Protein AF-W1XG39-F1 (afdb_monomer_lite)

InterPro domains:
  IPR004184 Pyruvate formate lyase domain [PF02901] (1-69)
  IPR004184 Pyruvate formate lyase domain [PS51554] (1-71)
  IPR050244 Autonomous Glycyl Radical Cofactor [PTHR30191] (1-71)

Sequence (71 aa):
PEMRAARSSHIITGLPDTYGRGRIVGDYRRVALYGIDGLIEEKSKDLANCGDGTMTDEVIRLREEITDQIK

Foldseek 3Di:
DVVVVCDVVVVDHDDCPPDDPDPDDDPPVCCVVQNLVRVLVVLVVCLVPQDPPDDDPVSVVVNVVSVVVND

Radius of gyration: 18.57 Å; chains: 1; bounding box: 46×20×45 Å

Organism: NCBI:txid408170

pLDDT: mean 92.04, std 4.21, range [75.94, 97.06]

Secondary structure (DSSP, 8-state):
-HHHHHHHTTSS---TTSS--------THHHHHHHHHHHHHHHHHHHHT-SSS---HHHHHHHHHHHHHH-

Structure (mmCIF, N/CA/C/O backbone):
data_AF-W1XG39-F1
#
_entry.id   AF-W1XG39-F1
#
loop_
_atom_site.group_PDB
_atom_site.id
_atom_site.type_symbol
_atom_site.label_atom_id
_atom_site.label_alt_id
_atom_site.label_comp_id
_atom_site.label_asym_id
_atom_site.label_entity_id
_atom_site.label_seq_id
_atom_site.pdbx_PDB_ins_code
_atom_site.Cartn_x
_atom_site.Cartn_y
_atom_site.Cartn_z
_atom_site.occupancy
_atom_site.B_iso_or_equiv
_atom_site.auth_seq_id
_atom_site.auth_comp_id
_atom_site.auth_asym_id
_atom_site.auth_atom_id
_atom_site.pdbx_PDB_model_num
ATOM 1 N N . PRO A 1 1 ? 25.981 -4.966 -13.112 1.00 80.94 1 PRO A N 1
ATOM 2 C CA . PRO A 1 1 ? 26.632 -4.700 -14.424 1.00 80.94 1 PRO A CA 1
ATOM 3 C C . PRO A 1 1 ? 25.926 -5.438 -15.564 1.00 80.94 1 PRO A C 1
ATOM 5 O O . PRO A 1 1 ? 25.573 -4.827 -16.565 1.00 80.94 1 PRO A O 1
ATOM 8 N N . GLU A 1 2 ? 25.626 -6.718 -15.341 1.00 91.38 2 GLU A N 1
ATOM 9 C CA . GLU A 1 2 ? 24.967 -7.616 -16.299 1.00 91.38 2 GLU A CA 1
ATOM 10 C C . GLU A 1 2 ? 23.559 -7.163 -16.706 1.00 91.38 2 GLU A C 1
ATOM 12 O O . GLU A 1 2 ? 23.288 -7.034 -17.892 1.00 91.38 2 GLU A O 1
ATOM 17 N N . MET A 1 3 ? 22.694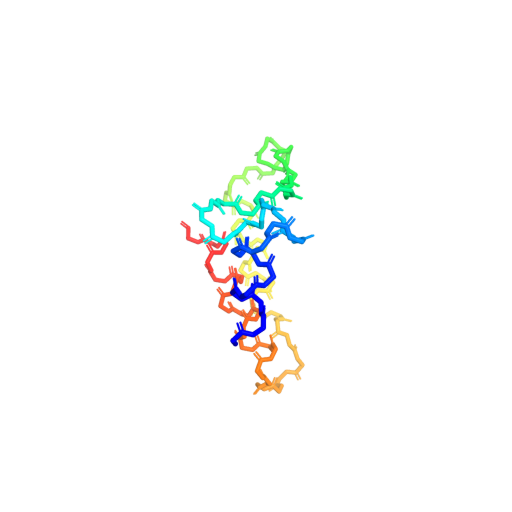 -6.790 -15.753 1.00 88.69 3 MET A N 1
ATOM 18 C CA . MET A 1 3 ? 21.342 -6.285 -16.065 1.00 88.69 3 MET A CA 1
ATOM 19 C C . MET A 1 3 ? 21.343 -5.035 -16.954 1.00 88.69 3 MET A C 1
ATOM 21 O O . MET A 1 3 ? 20.484 -4.874 -17.818 1.00 88.69 3 MET A O 1
ATOM 25 N N . ARG A 1 4 ? 22.331 -4.149 -16.773 1.00 87.19 4 ARG A N 1
ATOM 26 C CA . ARG A 1 4 ? 22.493 -2.970 -17.634 1.00 87.19 4 ARG A CA 1
ATOM 27 C C . ARG A 1 4 ? 22.931 -3.374 -19.041 1.00 87.19 4 ARG A C 1
ATOM 29 O O . ARG A 1 4 ? 22.360 -2.861 -19.996 1.00 87.19 4 ARG A O 1
ATOM 36 N N . ALA A 1 5 ? 23.873 -4.314 -19.155 1.00 92.69 5 ALA A N 1
ATOM 37 C CA . ALA A 1 5 ? 24.338 -4.843 -20.435 1.00 92.69 5 ALA A CA 1
ATOM 38 C C . ALA A 1 5 ? 23.215 -5.559 -21.209 1.00 92.69 5 ALA A C 1
ATOM 40 O O . ALA A 1 5 ? 23.050 -5.330 -22.407 1.00 92.69 5 ALA A O 1
ATOM 41 N N . ALA A 1 6 ? 22.397 -6.364 -20.523 1.00 92.31 6 ALA A N 1
ATOM 42 C CA . ALA A 1 6 ? 21.237 -7.051 -21.095 1.00 92.31 6 ALA A CA 1
ATOM 43 C C . ALA A 1 6 ? 20.170 -6.070 -21.610 1.00 92.31 6 ALA A C 1
ATOM 45 O O . ALA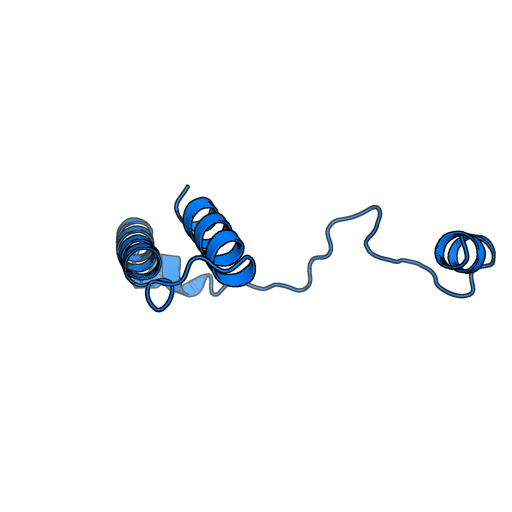 A 1 6 ? 19.590 -6.283 -22.674 1.00 92.31 6 ALA A O 1
ATOM 46 N N . ARG A 1 7 ? 19.956 -4.957 -20.895 1.00 92.00 7 ARG A N 1
ATOM 47 C CA . ARG A 1 7 ? 19.040 -3.899 -21.334 1.00 92.00 7 ARG A CA 1
ATOM 48 C C . ARG A 1 7 ? 19.590 -3.110 -22.522 1.00 92.00 7 ARG A C 1
ATOM 50 O O . ARG A 1 7 ? 18.859 -2.869 -23.475 1.00 92.00 7 ARG A O 1
ATOM 57 N N . SER A 1 8 ? 20.876 -2.745 -22.509 1.00 89.06 8 SER A N 1
ATOM 58 C CA . SER A 1 8 ? 21.508 -2.020 -23.626 1.00 89.06 8 SER A CA 1
ATOM 59 C C . SER A 1 8 ? 21.635 -2.861 -24.899 1.00 89.06 8 SER A C 1
ATOM 61 O O . SER A 1 8 ? 21.576 -2.322 -25.999 1.00 89.06 8 SER A O 1
ATOM 63 N N . SER A 1 9 ? 21.785 -4.180 -24.760 1.00 94.81 9 SER A N 1
ATOM 64 C CA . SER A 1 9 ? 21.815 -5.133 -25.881 1.00 94.81 9 SER A CA 1
ATOM 65 C C . SER A 1 9 ? 20.423 -5.586 -26.334 1.00 94.81 9 SER A C 1
ATOM 67 O O . SER A 1 9 ? 20.324 -6.398 -27.246 1.00 94.81 9 SER A O 1
ATOM 69 N N . HIS A 1 10 ? 19.353 -5.047 -25.735 1.00 88.75 10 HIS A N 1
ATOM 70 C CA . HIS A 1 10 ? 17.955 -5.358 -26.055 1.00 88.75 10 HIS A CA 1
ATOM 71 C C . HIS A 1 10 ? 17.555 -6.831 -25.843 1.00 88.75 10 HIS A C 1
ATOM 73 O O . HIS A 1 10 ? 16.521 -7.266 -26.344 1.00 88.75 10 HIS A O 1
ATOM 79 N N . ILE A 1 11 ? 18.323 -7.585 -25.051 1.00 93.50 11 ILE A N 1
ATOM 80 C CA . ILE A 1 11 ? 17.979 -8.958 -24.646 1.00 93.50 11 ILE A CA 1
ATOM 81 C C . ILE A 1 11 ? 16.766 -8.947 -23.708 1.00 93.50 11 ILE A C 1
ATOM 83 O O . ILE A 1 11 ? 15.892 -9.804 -23.805 1.00 93.50 11 ILE A O 1
ATOM 87 N N . ILE A 1 12 ? 16.690 -7.953 -22.818 1.00 90.19 12 ILE A N 1
ATOM 88 C CA . ILE A 1 12 ? 15.501 -7.682 -22.004 1.00 90.19 12 ILE A CA 1
ATOM 89 C C . ILE A 1 12 ? 15.138 -6.210 -22.177 1.00 90.19 12 ILE A C 1
ATOM 91 O O . ILE A 1 12 ? 15.959 -5.327 -21.926 1.00 90.19 12 ILE A O 1
ATOM 95 N N . THR A 1 13 ? 13.909 -5.939 -22.608 1.00 89.69 13 THR A N 1
ATOM 96 C CA . THR A 1 13 ? 13.421 -4.585 -22.895 1.00 89.69 13 THR A CA 1
ATOM 97 C C . THR A 1 13 ? 12.192 -4.253 -22.058 1.00 89.69 13 THR A C 1
ATOM 99 O O . THR A 1 13 ? 11.495 -5.140 -21.569 1.00 89.69 13 THR A O 1
ATOM 102 N N . GLY A 1 14 ? 11.950 -2.956 -21.854 1.00 87.12 14 GLY A N 1
ATOM 103 C CA . GLY A 1 14 ? 10.724 -2.476 -21.219 1.00 87.12 14 GLY A CA 1
ATOM 104 C C . GLY A 1 14 ? 10.559 -2.861 -19.750 1.00 87.12 14 GLY A C 1
ATOM 105 O O . GLY A 1 14 ? 9.423 -2.979 -19.303 1.00 87.12 14 GLY A O 1
ATOM 106 N N . LEU A 1 15 ? 11.640 -3.051 -18.984 1.00 90.25 15 LEU A N 1
ATOM 107 C CA . LEU A 1 15 ? 11.507 -3.204 -17.533 1.00 90.25 15 LEU A CA 1
ATOM 108 C C . LEU A 1 15 ? 10.822 -1.963 -16.930 1.00 90.25 15 LEU A C 1
ATOM 110 O O . LEU A 1 15 ? 11.052 -0.854 -17.410 1.00 90.25 15 LEU A O 1
ATOM 114 N N . PRO A 1 16 ? 10.020 -2.118 -15.865 1.00 90.00 16 PRO A N 1
ATOM 115 C CA . PRO A 1 16 ? 9.400 -1.002 -15.154 1.00 90.00 16 PRO A CA 1
ATOM 116 C C . PRO A 1 16 ? 10.407 -0.308 -14.222 1.00 90.00 16 PRO A C 1
ATOM 118 O O . PRO A 1 16 ? 10.162 -0.148 -13.030 1.00 90.00 16 PRO A O 1
ATOM 121 N N . ASP A 1 17 ? 11.582 0.045 -14.745 1.00 89.44 17 ASP A N 1
ATOM 122 C CA . ASP A 1 17 ? 12.621 0.788 -14.024 1.00 89.44 17 ASP A CA 1
ATOM 123 C C . ASP A 1 17 ? 12.504 2.307 -14.230 1.00 89.44 17 ASP A C 1
ATOM 125 O O . ASP A 1 17 ? 13.015 3.083 -13.428 1.00 89.44 17 ASP A O 1
ATOM 129 N N . THR A 1 18 ? 11.811 2.730 -15.289 1.00 89.69 18 THR A N 1
ATOM 130 C CA . THR A 1 18 ? 11.642 4.139 -15.693 1.00 89.69 18 THR A CA 1
ATOM 131 C C . THR A 1 18 ? 10.192 4.622 -15.652 1.00 89.69 18 THR A C 1
ATOM 133 O O . THR A 1 18 ? 9.915 5.785 -15.932 1.00 89.69 18 THR A O 1
ATOM 136 N N . TYR A 1 19 ? 9.258 3.745 -15.289 1.00 92.69 19 TYR A N 1
ATOM 137 C CA . TYR A 1 19 ? 7.834 4.044 -15.181 1.00 92.69 19 TYR A CA 1
ATOM 138 C C . TYR A 1 19 ? 7.214 3.239 -14.033 1.00 92.69 19 TYR A C 1
ATOM 140 O O . TYR A 1 19 ? 7.796 2.268 -13.549 1.00 92.69 19 TYR A O 1
ATOM 148 N N . GLY A 1 20 ? 6.031 3.646 -13.570 1.00 91.31 20 GLY A N 1
ATOM 149 C CA . GLY A 1 20 ? 5.350 2.957 -12.474 1.00 91.31 20 GLY A CA 1
ATOM 150 C C . GLY A 1 20 ? 5.060 1.492 -12.813 1.00 91.31 20 GLY A C 1
ATOM 151 O O . GLY A 1 20 ? 4.503 1.198 -13.867 1.00 91.31 20 GLY A O 1
ATOM 152 N N . ARG A 1 21 ? 5.378 0.568 -11.896 1.00 94.94 21 ARG A N 1
ATOM 153 C CA . ARG A 1 21 ? 5.194 -0.884 -12.108 1.00 94.94 21 ARG A CA 1
ATOM 154 C C . ARG A 1 21 ? 3.767 -1.292 -12.493 1.00 94.94 21 ARG A C 1
ATOM 156 O O . ARG A 1 21 ? 3.578 -2.268 -13.214 1.00 94.94 21 ARG A O 1
ATOM 163 N N . GLY A 1 22 ? 2.768 -0.556 -12.001 1.00 93.00 22 GLY A N 1
ATOM 164 C CA . GLY A 1 22 ? 1.354 -0.861 -12.202 1.00 93.00 22 GLY A CA 1
ATOM 165 C C . GLY A 1 22 ? 0.980 -2.280 -11.759 1.00 93.00 22 GLY A C 1
ATOM 166 O O . GLY A 1 22 ? 1.522 -2.802 -10.787 1.00 93.00 22 GLY A O 1
ATOM 167 N N . ARG A 1 23 ? 0.036 -2.894 -12.488 1.00 95.06 23 ARG A N 1
ATOM 168 C CA . ARG A 1 23 ? -0.434 -4.286 -12.306 1.00 95.06 23 ARG A CA 1
ATOM 169 C C . ARG A 1 23 ? -1.046 -4.612 -10.936 1.00 95.06 23 ARG A C 1
ATOM 171 O O . ARG A 1 23 ? -1.221 -5.781 -10.615 1.00 95.06 23 ARG A O 1
ATOM 178 N N . ILE A 1 24 ? -1.431 -3.592 -10.174 1.00 95.44 24 ILE A N 1
ATOM 179 C CA . ILE A 1 24 ? -2.167 -3.721 -8.915 1.00 95.44 24 ILE A CA 1
ATOM 180 C C . ILE A 1 24 ? -3.507 -3.019 -9.089 1.00 95.44 24 ILE A C 1
ATOM 182 O O . ILE A 1 24 ? -3.552 -1.864 -9.508 1.00 95.44 24 ILE A O 1
ATOM 186 N N . VAL A 1 25 ? -4.588 -3.728 -8.773 1.00 94.69 25 VAL A N 1
ATOM 187 C CA . VAL A 1 25 ? -5.951 -3.194 -8.777 1.00 94.69 25 VAL A CA 1
ATOM 188 C C . VAL A 1 25 ? -6.481 -3.323 -7.357 1.00 94.69 25 VAL A C 1
ATOM 190 O O . VAL A 1 25 ? -6.666 -4.434 -6.864 1.00 94.69 25 VAL A O 1
ATOM 193 N N . GLY A 1 26 ? -6.672 -2.189 -6.684 1.00 93.94 26 GLY A N 1
ATOM 194 C CA . GLY A 1 26 ? -7.308 -2.162 -5.369 1.00 93.94 26 GLY A CA 1
ATOM 195 C C . GLY A 1 26 ? -8.796 -2.497 -5.471 1.00 93.94 26 GLY A C 1
ATOM 196 O O . GLY A 1 26 ? -9.424 -2.283 -6.507 1.00 93.94 26 GLY A O 1
ATOM 197 N N . ASP A 1 27 ? -9.391 -3.003 -4.391 1.00 96.25 27 ASP A N 1
ATOM 198 C CA . ASP A 1 27 ? -10.838 -3.219 -4.356 1.00 96.25 27 ASP A CA 1
ATOM 199 C C . ASP A 1 27 ? -11.578 -1.903 -4.069 1.00 96.25 27 ASP A C 1
ATOM 201 O O . ASP A 1 27 ? -11.938 -1.597 -2.932 1.00 96.25 27 ASP A O 1
ATOM 205 N N . TYR A 1 28 ? -11.810 -1.116 -5.120 1.00 95.62 28 TYR A N 1
ATOM 206 C CA . TYR A 1 28 ? -12.451 0.202 -5.028 1.00 95.62 28 TYR A CA 1
ATOM 207 C C . TYR A 1 28 ? -13.894 0.154 -4.512 1.00 95.62 28 TYR A C 1
ATOM 209 O O . TYR A 1 28 ? -14.406 1.153 -4.008 1.00 95.62 28 TYR A O 1
ATOM 217 N N . ARG A 1 29 ? -14.554 -1.010 -4.578 1.00 97.06 29 ARG A N 1
ATOM 218 C CA . ARG A 1 29 ? -15.928 -1.182 -4.079 1.00 97.06 29 ARG A CA 1
ATOM 219 C C . ARG A 1 29 ? -16.007 -0.978 -2.569 1.00 97.06 29 ARG A C 1
ATOM 221 O O . ARG A 1 29 ? -17.052 -0.578 -2.066 1.00 97.06 29 ARG A O 1
ATOM 228 N N . ARG A 1 30 ? -14.903 -1.210 -1.852 1.00 95.75 30 ARG A N 1
ATOM 229 C CA . ARG A 1 30 ? -14.819 -1.033 -0.397 1.00 95.75 30 ARG A CA 1
ATOM 230 C C . ARG A 1 30 ? -15.101 0.400 0.033 1.00 95.75 30 ARG A C 1
ATOM 232 O O . ARG A 1 30 ? -15.756 0.592 1.047 1.00 95.75 30 ARG A O 1
ATOM 239 N N . VAL A 1 31 ? -14.671 1.383 -0.758 1.00 95.56 31 VAL A N 1
ATOM 240 C CA . VAL A 1 31 ? -14.928 2.801 -0.466 1.00 95.56 31 VAL A CA 1
ATOM 241 C C . VAL A 1 31 ? -16.428 3.083 -0.467 1.00 95.56 31 VAL A C 1
ATOM 243 O O . VAL A 1 31 ? -16.934 3.717 0.451 1.00 95.56 31 VAL A O 1
ATOM 246 N N . ALA A 1 32 ? -17.150 2.563 -1.462 1.00 95.00 32 ALA A N 1
ATOM 247 C CA . ALA A 1 32 ? -18.595 2.741 -1.560 1.00 95.00 32 ALA A CA 1
ATOM 248 C C . ALA A 1 32 ? -19.368 1.949 -0.492 1.00 95.00 32 ALA A C 1
ATOM 250 O O . ALA A 1 32 ? -20.408 2.405 -0.030 1.00 95.00 32 ALA A O 1
ATOM 251 N N . LEU A 1 33 ? -18.876 0.764 -0.118 1.00 96.94 33 LEU A N 1
ATOM 252 C CA . LEU A 1 33 ? -19.569 -0.131 0.808 1.00 96.94 33 LEU A CA 1
ATOM 253 C C . LEU A 1 33 ? -19.360 0.241 2.284 1.00 96.94 33 LEU A C 1
ATOM 255 O O . LEU A 1 33 ? -20.287 0.100 3.075 1.00 96.94 33 LEU A O 1
ATOM 259 N N . TYR A 1 34 ? -18.159 0.694 2.650 1.00 95.88 34 TYR A N 1
ATOM 260 C CA . TYR A 1 34 ? -17.754 0.874 4.050 1.00 95.88 34 TYR A CA 1
ATOM 261 C C . TYR A 1 34 ? -17.394 2.319 4.418 1.00 95.88 34 TYR A C 1
ATOM 263 O O . TYR A 1 34 ? -17.273 2.630 5.601 1.00 95.88 34 TYR A O 1
ATOM 271 N N . GLY A 1 35 ? -17.241 3.209 3.433 1.00 95.62 35 GLY A N 1
ATOM 272 C CA . GLY A 1 35 ? -16.738 4.564 3.658 1.00 95.62 35 GLY A CA 1
ATOM 273 C C . GLY A 1 35 ? -15.242 4.593 3.989 1.00 95.62 35 GLY A C 1
ATOM 274 O O . GLY A 1 35 ? -14.635 3.579 4.322 1.00 95.62 35 GLY A O 1
ATOM 275 N N . ILE A 1 36 ? -14.619 5.768 3.872 1.00 95.44 36 ILE A N 1
ATOM 276 C CA . ILE A 1 36 ? -13.178 5.925 4.128 1.00 95.44 36 ILE A CA 1
ATOM 277 C C . ILE A 1 36 ? -12.858 5.772 5.618 1.00 95.44 36 I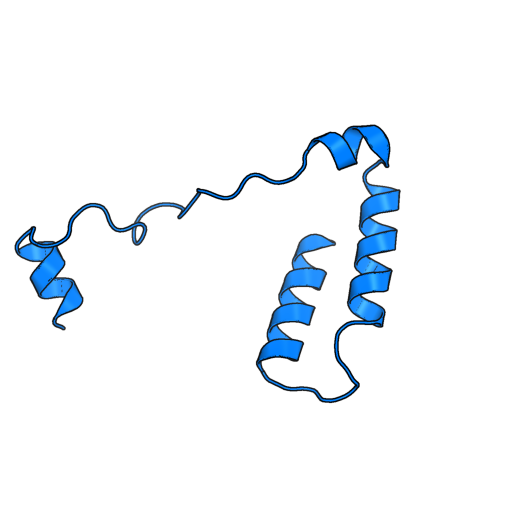LE A C 1
ATOM 279 O O . ILE A 1 36 ? -11.936 5.039 5.963 1.00 95.44 36 ILE A O 1
ATOM 283 N N . ASP A 1 37 ? -13.659 6.380 6.495 1.00 96.19 37 ASP A N 1
ATOM 284 C CA . ASP A 1 37 ? -13.423 6.344 7.944 1.00 96.19 37 ASP A CA 1
ATOM 285 C C . ASP A 1 37 ? -13.432 4.910 8.495 1.00 96.19 37 ASP A C 1
ATOM 287 O O . ASP A 1 37 ? -12.548 4.531 9.262 1.00 96.19 37 ASP A O 1
ATOM 291 N N . GLY A 1 38 ? -14.370 4.074 8.033 1.00 96.00 38 GLY A N 1
ATOM 292 C CA . GLY A 1 38 ? -14.436 2.663 8.424 1.00 96.00 38 GLY A CA 1
ATOM 293 C C . GLY A 1 38 ? -13.231 1.850 7.942 1.00 96.00 38 GLY A C 1
ATOM 294 O O . GLY A 1 38 ? -12.749 0.967 8.648 1.00 96.00 38 GLY A O 1
ATOM 295 N N . LEU A 1 39 ? -12.691 2.171 6.762 1.00 96.44 39 LEU A N 1
ATOM 296 C CA . LEU A 1 39 ? -11.481 1.524 6.247 1.00 96.44 39 LEU A CA 1
ATOM 297 C C . LEU A 1 39 ? -10.225 1.950 7.018 1.00 96.44 39 LEU A C 1
ATOM 299 O O . LEU A 1 39 ? -9.351 1.114 7.252 1.00 96.44 39 LEU A O 1
ATOM 303 N N . ILE A 1 40 ? -10.148 3.215 7.438 1.00 95.94 40 ILE A N 1
ATOM 304 C CA . ILE A 1 40 ? -9.062 3.736 8.281 1.00 95.94 40 ILE A CA 1
ATOM 305 C C . ILE A 1 40 ? -9.086 3.086 9.670 1.00 95.94 40 ILE A C 1
ATOM 307 O O . ILE A 1 40 ? -8.035 2.695 10.188 1.00 95.94 40 ILE A O 1
ATOM 311 N N . GLU A 1 41 ? -10.270 2.932 10.269 1.00 96.00 41 GLU A N 1
ATOM 312 C CA . GLU A 1 41 ? -10.419 2.262 11.565 1.00 96.00 41 GLU A CA 1
ATOM 313 C C . GLU A 1 41 ? -9.935 0.808 11.489 1.00 96.00 41 GLU A C 1
ATOM 315 O O . GLU A 1 41 ? -9.162 0.357 12.338 1.00 96.00 41 GLU A O 1
ATOM 320 N N . GLU A 1 42 ? -10.323 0.089 10.435 1.00 95.75 42 GLU A N 1
ATOM 321 C CA . GLU A 1 42 ? -9.906 -1.298 10.239 1.00 95.75 42 GLU A CA 1
ATOM 322 C C . GLU A 1 42 ? -8.393 -1.411 10.012 1.00 95.75 42 GLU A C 1
ATOM 324 O O . GLU A 1 42 ? -7.726 -2.244 10.625 1.00 95.75 42 GLU A O 1
ATOM 329 N N . LYS A 1 43 ? -7.803 -0.501 9.230 1.00 95.25 43 LYS A N 1
ATOM 330 C CA . LYS A 1 43 ? -6.346 -0.448 9.043 1.00 95.25 43 LYS A CA 1
ATOM 331 C C . LYS A 1 43 ? -5.584 -0.103 10.322 1.00 95.25 43 LYS A C 1
ATOM 333 O O . LYS A 1 43 ? -4.473 -0.590 10.528 1.00 95.25 43 LYS A O 1
ATOM 338 N N . SER A 1 44 ? -6.181 0.682 11.214 1.00 94.19 44 SER A N 1
ATOM 339 C CA . SER A 1 44 ? -5.602 0.967 12.532 1.00 94.19 44 SER A CA 1
ATOM 340 C C . SER A 1 44 ? -5.585 -0.280 13.424 1.00 94.19 44 SER A C 1
ATOM 342 O O . SER A 1 44 ? -4.614 -0.505 14.151 1.00 94.19 44 SER A O 1
ATOM 344 N N . LYS A 1 45 ? -6.615 -1.134 13.329 1.00 95.19 45 LYS A N 1
ATOM 345 C CA . LYS A 1 45 ? -6.641 -2.449 13.993 1.00 95.19 45 LYS A CA 1
ATOM 346 C C . LYS A 1 45 ? -5.605 -3.399 13.395 1.00 95.19 45 LYS A C 1
ATOM 348 O O . LYS A 1 45 ? -4.918 -4.075 14.161 1.00 95.19 45 LYS A O 1
ATOM 353 N N . ASP A 1 46 ? -5.441 -3.412 12.069 1.00 93.12 46 ASP A N 1
ATOM 354 C CA . ASP A 1 46 ? -4.379 -4.178 11.399 1.00 93.12 46 ASP A CA 1
ATOM 355 C C . ASP A 1 46 ? -3.000 -3.784 11.947 1.00 93.12 46 ASP A C 1
ATOM 357 O O . ASP A 1 46 ? -2.200 -4.645 12.307 1.00 93.12 46 ASP A O 1
ATOM 361 N N . LEU A 1 47 ? -2.728 -2.479 12.073 1.00 92.62 47 LEU A N 1
ATOM 362 C CA . LEU A 1 47 ? -1.452 -1.974 12.586 1.00 92.62 47 LEU A CA 1
ATOM 363 C C . LEU A 1 47 ? -1.207 -2.372 14.049 1.00 92.62 47 LEU A C 1
ATOM 365 O O . LEU A 1 47 ? -0.079 -2.714 14.421 1.00 92.62 47 LEU A O 1
ATOM 369 N N . ALA A 1 48 ? -2.247 -2.323 14.884 1.00 91.50 48 ALA A N 1
ATOM 370 C CA . ALA A 1 48 ? -2.161 -2.714 16.289 1.00 91.50 48 ALA A CA 1
ATOM 371 C C . ALA A 1 48 ? -1.858 -4.213 16.453 1.00 91.50 48 ALA A C 1
ATOM 373 O O . ALA A 1 48 ? -1.097 -4.585 17.343 1.00 91.50 48 ALA A O 1
ATOM 374 N N . ASN A 1 49 ? -2.397 -5.049 15.562 1.00 90.81 49 ASN A N 1
ATOM 375 C CA . ASN A 1 49 ? -2.243 -6.506 15.588 1.00 90.81 49 ASN A CA 1
ATOM 376 C C . ASN A 1 49 ? -1.145 -7.026 14.638 1.00 90.81 49 ASN A C 1
ATOM 378 O O . ASN A 1 49 ? -1.062 -8.226 14.382 1.00 90.81 49 ASN A O 1
ATOM 382 N N . CYS A 1 50 ? -0.312 -6.141 14.084 1.00 87.38 50 CYS A N 1
ATOM 383 C CA . CYS A 1 50 ? 0.712 -6.521 13.118 1.00 87.38 50 CYS A CA 1
ATOM 384 C C . CYS A 1 50 ? 1.943 -7.133 13.806 1.00 87.38 50 CYS A C 1
ATOM 386 O O . CYS A 1 50 ? 2.720 -6.414 14.445 1.00 87.38 50 CYS A O 1
ATOM 388 N N . GLY A 1 51 ? 2.157 -8.432 13.575 1.00 81.94 51 GLY A N 1
ATOM 389 C CA . GLY A 1 51 ? 3.286 -9.217 14.083 1.00 81.94 51 GLY A CA 1
ATOM 390 C C . GLY A 1 51 ? 2.934 -10.054 15.317 1.00 81.94 51 GLY A C 1
ATOM 391 O O . GLY A 1 51 ? 1.823 -9.998 15.833 1.00 81.94 51 GLY A O 1
ATOM 392 N N . ASP A 1 52 ? 3.896 -10.838 15.796 1.00 80.69 52 ASP A N 1
ATOM 393 C CA . ASP A 1 52 ? 3.771 -11.710 16.977 1.00 80.69 52 ASP A CA 1
ATOM 394 C C . ASP A 1 52 ? 4.474 -11.136 18.226 1.00 80.69 52 ASP A C 1
ATOM 396 O O . ASP A 1 52 ? 4.667 -11.827 19.224 1.00 80.69 52 ASP A O 1
ATOM 400 N N . GLY A 1 53 ? 4.865 -9.858 18.168 1.00 75.94 53 GLY A N 1
ATOM 401 C CA . GLY A 1 53 ? 5.668 -9.176 19.187 1.00 75.94 53 GLY A CA 1
ATOM 402 C C . GLY A 1 53 ? 7.167 -9.134 18.873 1.00 75.94 53 GLY A C 1
ATOM 403 O O . GLY A 1 53 ? 7.893 -8.366 19.508 1.00 75.94 53 GLY A O 1
ATOM 404 N N . THR A 1 54 ? 7.634 -9.877 17.865 1.00 85.31 54 THR A N 1
ATOM 405 C CA . THR A 1 54 ? 9.030 -9.833 17.413 1.00 85.31 54 THR A CA 1
ATOM 406 C C . THR A 1 54 ? 9.202 -8.820 16.284 1.00 85.31 54 THR A C 1
ATOM 408 O O . THR A 1 54 ? 8.573 -8.917 15.232 1.00 85.31 54 THR A O 1
ATOM 411 N N . MET A 1 55 ? 10.096 -7.849 16.473 1.00 86.62 55 MET A N 1
ATOM 412 C CA . MET A 1 55 ? 10.398 -6.829 15.463 1.00 86.62 55 MET A CA 1
ATOM 413 C C . MET A 1 55 ? 11.453 -7.332 14.474 1.00 86.62 55 MET A C 1
ATOM 415 O O . MET A 1 55 ? 12.628 -6.977 14.557 1.00 86.62 55 MET A O 1
ATOM 419 N N . 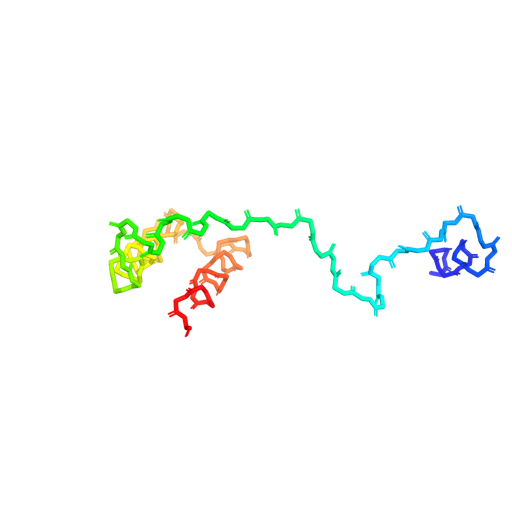THR A 1 56 ? 11.031 -8.191 13.549 1.00 91.56 56 THR A N 1
ATOM 420 C CA . THR A 1 56 ? 11.845 -8.594 12.394 1.00 91.56 56 THR A CA 1
ATOM 421 C C . THR A 1 56 ? 11.763 -7.546 11.280 1.00 91.56 56 THR A C 1
ATOM 423 O O . THR A 1 56 ? 10.840 -6.734 11.247 1.00 91.56 56 THR A O 1
ATOM 426 N N . ASP A 1 57 ? 12.711 -7.567 10.339 1.00 90.38 57 ASP A N 1
ATOM 427 C CA . ASP A 1 57 ? 12.738 -6.633 9.200 1.00 90.38 57 ASP A CA 1
ATOM 428 C C . ASP A 1 57 ? 11.444 -6.676 8.364 1.00 90.38 57 ASP A C 1
ATOM 430 O O . ASP A 1 57 ? 10.918 -5.646 7.946 1.00 90.38 57 ASP A O 1
ATOM 434 N N . GLU A 1 58 ? 10.876 -7.869 8.186 1.00 90.62 58 GLU A N 1
ATOM 435 C CA . GLU A 1 58 ? 9.607 -8.061 7.479 1.00 90.62 58 GLU A CA 1
ATOM 436 C C . GLU A 1 58 ? 8.430 -7.429 8.230 1.00 90.62 58 GLU A C 1
ATOM 438 O O . GLU A 1 58 ? 7.593 -6.764 7.620 1.00 90.62 58 GLU A O 1
ATOM 443 N N . VAL A 1 59 ? 8.387 -7.585 9.558 1.00 91.50 59 VAL A N 1
ATOM 444 C CA . VAL A 1 59 ? 7.339 -6.995 10.404 1.00 91.50 59 VAL A CA 1
ATOM 445 C C . VAL A 1 59 ? 7.455 -5.474 10.418 1.00 91.50 59 VAL A C 1
ATOM 447 O O . VAL A 1 59 ? 6.443 -4.789 10.295 1.00 91.50 59 VAL A O 1
ATOM 450 N N . ILE A 1 60 ? 8.669 -4.930 10.525 1.00 91.81 60 ILE A N 1
ATOM 451 C CA . ILE A 1 60 ? 8.902 -3.480 10.502 1.00 91.81 60 ILE A CA 1
ATOM 452 C C . ILE A 1 60 ? 8.418 -2.890 9.174 1.00 91.81 60 ILE A C 1
ATOM 454 O O . ILE A 1 60 ? 7.617 -1.955 9.178 1.00 91.81 60 ILE A O 1
ATOM 458 N N . ARG A 1 61 ? 8.818 -3.491 8.049 1.00 93.69 61 ARG A N 1
ATOM 459 C CA . ARG A 1 61 ? 8.405 -3.050 6.712 1.00 93.69 61 ARG A CA 1
ATOM 460 C C . ARG A 1 61 ? 6.891 -3.110 6.530 1.00 93.69 61 ARG A C 1
ATOM 462 O O . ARG A 1 61 ? 6.293 -2.157 6.043 1.00 93.69 61 ARG A O 1
ATOM 469 N N . LEU A 1 62 ? 6.258 -4.195 6.976 1.00 93.69 62 LEU A N 1
ATOM 470 C CA . LEU A 1 62 ? 4.806 -4.344 6.894 1.00 93.69 62 LEU A CA 1
ATOM 471 C C . LEU A 1 62 ? 4.073 -3.278 7.723 1.00 93.69 62 LEU A C 1
ATOM 473 O O . LEU A 1 62 ? 3.061 -2.737 7.280 1.00 93.69 62 LEU A O 1
ATOM 477 N N . ARG A 1 63 ? 4.589 -2.931 8.907 1.00 93.56 63 ARG A N 1
ATOM 478 C CA . ARG A 1 63 ? 4.020 -1.861 9.742 1.00 93.56 63 ARG A CA 1
ATOM 479 C C . ARG A 1 63 ? 4.133 -0.490 9.077 1.00 93.56 63 ARG A C 1
ATOM 481 O O . ARG A 1 63 ? 3.182 0.29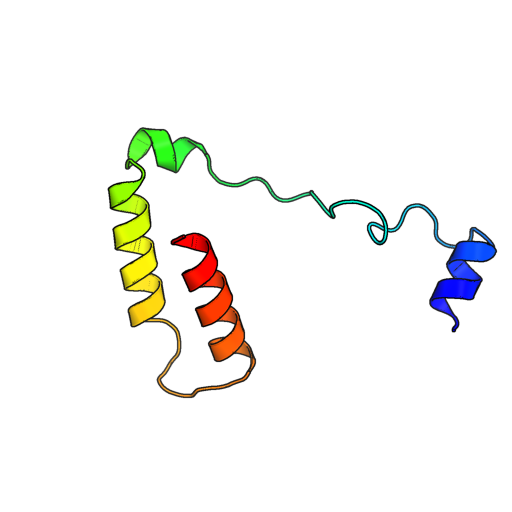0 9.156 1.00 93.56 63 ARG A O 1
ATOM 488 N N . GLU A 1 64 ? 5.252 -0.197 8.419 1.00 93.94 64 GLU A N 1
ATOM 489 C CA . GLU A 1 64 ? 5.422 1.034 7.632 1.00 93.94 64 GLU A CA 1
ATOM 490 C C . GLU A 1 64 ? 4.429 1.085 6.464 1.00 93.94 64 GLU A C 1
ATOM 492 O O . GLU A 1 64 ? 3.699 2.065 6.323 1.00 93.94 64 GLU A O 1
ATOM 497 N N . GLU A 1 65 ? 4.304 -0.005 5.701 1.00 95.00 65 GLU A N 1
ATOM 498 C CA . GLU A 1 65 ? 3.362 -0.100 4.579 1.00 95.00 65 GLU A CA 1
ATOM 499 C C . GLU A 1 65 ? 1.896 0.056 5.015 1.00 95.00 65 GLU A C 1
ATOM 501 O O . GLU A 1 65 ? 1.106 0.680 4.305 1.00 95.00 65 GLU A O 1
ATOM 506 N N . ILE A 1 66 ? 1.507 -0.493 6.173 1.00 94.69 66 ILE A N 1
ATOM 507 C CA . ILE A 1 66 ? 0.158 -0.305 6.735 1.00 94.69 66 ILE A CA 1
ATOM 508 C C . ILE A 1 66 ? -0.044 1.148 7.175 1.00 94.69 66 ILE 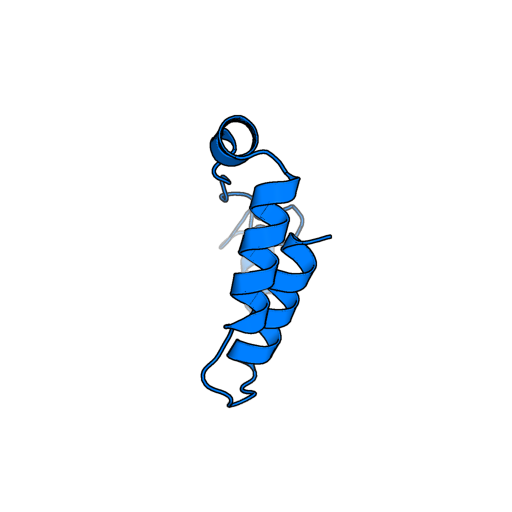A C 1
ATOM 510 O O . ILE A 1 66 ? -1.112 1.712 6.951 1.00 94.69 66 ILE A O 1
ATOM 514 N N . THR A 1 67 ? 0.974 1.774 7.767 1.00 94.44 67 THR A N 1
ATOM 515 C CA . THR A 1 67 ? 0.902 3.180 8.192 1.00 94.44 67 THR A CA 1
ATOM 516 C C . THR A 1 67 ? 0.723 4.115 6.995 1.00 94.44 67 THR A C 1
ATOM 518 O O . THR A 1 67 ? -0.076 5.048 7.060 1.00 94.44 67 THR A O 1
ATOM 521 N N . ASP A 1 68 ? 1.403 3.845 5.882 1.00 95.62 68 ASP A N 1
ATOM 522 C CA . ASP A 1 68 ? 1.245 4.616 4.645 1.00 95.62 68 ASP A CA 1
ATOM 523 C C . ASP A 1 68 ? -0.110 4.384 3.955 1.00 95.62 68 ASP A C 1
ATOM 525 O O . ASP A 1 68 ? -0.557 5.248 3.210 1.00 95.62 68 ASP A O 1
ATOM 529 N N . GLN A 1 69 ? -0.803 3.272 4.229 1.00 92.81 69 GLN A N 1
ATOM 530 C CA . GLN A 1 69 ? -2.182 3.049 3.762 1.00 92.81 69 GLN A CA 1
ATOM 531 C C . GLN A 1 69 ? -3.234 3.845 4.551 1.00 92.81 69 GLN A C 1
ATOM 533 O O . GLN A 1 69 ? -4.368 3.953 4.088 1.00 92.81 69 GLN A O 1
ATOM 538 N N . ILE A 1 70 ? -2.894 4.341 5.746 1.00 92.62 70 ILE A N 1
ATOM 539 C CA . ILE A 1 70 ? -3.804 5.101 6.621 1.00 92.62 70 ILE A CA 1
ATOM 540 C C . ILE A 1 70 ? -3.764 6.609 6.318 1.00 92.62 70 ILE A C 1
ATOM 542 O O . ILE A 1 70 ? -4.752 7.298 6.568 1.00 92.62 70 ILE A O 1
ATOM 546 N N . LYS A 1 71 ? -2.632 7.119 5.818 1.00 84.44 71 LYS A N 1
ATOM 547 C CA . LYS A 1 71 ? -2.448 8.532 5.446 1.00 84.44 71 LYS A CA 1
ATOM 548 C C . LYS A 1 71 ? -3.195 8.897 4.167 1.00 84.44 71 LYS A C 1
ATOM 550 O O . LYS A 1 71 ? -3.685 10.046 4.121 1.00 84.44 71 LYS A O 1
#